Protein AF-A0A7Y1VIX6-F1 (afdb_monomer_lite)

Structure (mmCIF, N/CA/C/O backbone):
data_AF-A0A7Y1VIX6-F1
#
_entry.id   AF-A0A7Y1VIX6-F1
#
loop_
_atom_site.group_PDB
_atom_site.id
_atom_site.type_symbol
_atom_site.label_atom_id
_atom_site.label_alt_id
_atom_site.label_comp_id
_atom_site.label_asym_id
_atom_site.label_entity_id
_atom_site.label_seq_id
_atom_site.pdbx_PDB_ins_code
_atom_site.Cartn_x
_atom_site.Cartn_y
_atom_site.Cartn_z
_atom_site.occupancy
_atom_site.B_iso_or_equiv
_atom_site.auth_seq_id
_atom_site.auth_comp_id
_atom_site.auth_asym_id
_atom_site.auth_atom_id
_atom_site.pdbx_PDB_model_num
ATOM 1 N N . ALA A 1 1 ? -27.906 -15.739 12.476 1.00 42.34 1 ALA A N 1
ATOM 2 C CA . ALA A 1 1 ? -27.575 -14.481 11.782 1.00 42.34 1 ALA A CA 1
ATOM 3 C C . ALA A 1 1 ? -26.062 -14.326 11.814 1.00 42.34 1 ALA A C 1
ATOM 5 O O . ALA A 1 1 ? -25.507 -14.365 12.905 1.00 42.34 1 ALA A O 1
ATOM 6 N N . ALA A 1 2 ? -25.393 -14.267 10.660 1.00 45.66 2 ALA A N 1
ATOM 7 C CA . ALA A 1 2 ? -23.967 -13.950 10.623 1.00 45.66 2 ALA A CA 1
ATOM 8 C C . ALA A 1 2 ? -23.807 -12.489 11.057 1.00 45.66 2 ALA A C 1
ATOM 10 O O . ALA A 1 2 ? -24.488 -11.616 10.517 1.00 45.66 2 ALA A O 1
ATOM 11 N N . ALA A 1 3 ? -22.978 -12.235 12.067 1.00 43.38 3 ALA A N 1
ATOM 12 C CA . ALA A 1 3 ? -22.618 -10.876 12.426 1.00 43.38 3 ALA A CA 1
ATOM 13 C C . ALA A 1 3 ? -21.875 -10.275 11.229 1.00 43.38 3 ALA A C 1
ATOM 15 O O . ALA A 1 3 ? -20.778 -10.713 10.891 1.00 43.38 3 ALA A O 1
ATOM 16 N N . VAL A 1 4 ? -22.495 -9.304 10.561 1.00 46.06 4 VAL A N 1
ATOM 17 C CA . VAL A 1 4 ? -21.758 -8.387 9.698 1.00 46.06 4 VAL A CA 1
ATOM 18 C C . VAL A 1 4 ? -20.937 -7.545 10.662 1.00 46.06 4 VAL A C 1
ATOM 20 O O . VAL A 1 4 ? -21.457 -6.613 11.273 1.00 46.06 4 VAL A O 1
ATOM 23 N N . THR A 1 5 ? -19.687 -7.938 10.896 1.00 52.91 5 THR A N 1
ATOM 24 C CA . THR A 1 5 ? -18.731 -7.073 11.580 1.00 52.91 5 THR A CA 1
ATOM 25 C C . THR A 1 5 ? -18.591 -5.853 10.686 1.00 52.91 5 THR A C 1
ATOM 27 O O . THR A 1 5 ? -17.997 -5.945 9.616 1.00 52.91 5 THR A O 1
ATOM 30 N N . ALA A 1 6 ? -19.230 -4.744 11.057 1.00 48.84 6 ALA A N 1
ATOM 31 C CA . ALA A 1 6 ? -19.053 -3.489 10.351 1.00 48.84 6 ALA A CA 1
ATOM 32 C C . ALA A 1 6 ? -17.565 -3.138 10.446 1.00 48.84 6 ALA A C 1
ATOM 34 O O . ALA A 1 6 ? -17.071 -2.806 11.526 1.00 48.84 6 ALA A O 1
ATOM 35 N N . THR A 1 7 ? -16.837 -3.294 9.342 1.00 63.00 7 THR A N 1
ATOM 36 C CA . THR A 1 7 ? -15.487 -2.761 9.212 1.00 63.00 7 THR A CA 1
ATOM 37 C C . THR A 1 7 ? -15.597 -1.263 9.451 1.00 63.00 7 THR A C 1
ATOM 39 O O . THR A 1 7 ? -16.459 -0.599 8.867 1.00 63.00 7 THR A O 1
ATOM 42 N N . LYS A 1 8 ? -14.796 -0.739 10.383 1.00 67.19 8 LYS A N 1
ATOM 43 C CA . LYS A 1 8 ? -14.757 0.703 10.627 1.00 67.19 8 LYS A CA 1
ATOM 44 C C . LYS A 1 8 ? -14.454 1.406 9.299 1.00 67.19 8 LYS A C 1
ATOM 46 O O . LYS A 1 8 ? -13.691 0.861 8.504 1.00 67.19 8 LYS A O 1
ATOM 51 N N . PRO A 1 9 ? -15.051 2.575 9.026 1.00 75.06 9 PRO A N 1
ATOM 52 C CA . PRO A 1 9 ? -14.696 3.324 7.834 1.00 75.06 9 PRO A CA 1
ATOM 53 C C . PRO A 1 9 ? -13.210 3.689 7.902 1.00 75.06 9 PRO A C 1
ATOM 55 O O . PRO A 1 9 ? -12.719 4.161 8.929 1.00 75.06 9 PRO A O 1
ATOM 58 N N . GLU A 1 10 ? -12.492 3.459 6.809 1.00 86.31 10 GLU A N 1
ATOM 59 C CA . GLU A 1 10 ? -11.046 3.645 6.716 1.00 86.31 10 GLU A CA 1
ATOM 60 C C . GLU A 1 10 ? -10.682 4.432 5.463 1.00 86.31 10 GLU A C 1
ATOM 62 O O . GLU A 1 10 ? -11.379 4.381 4.448 1.00 86.31 10 GLU A O 1
ATOM 67 N N . VAL A 1 11 ? -9.561 5.146 5.527 1.00 88.12 11 VAL A N 1
ATOM 68 C CA . VAL A 1 11 ? -8.968 5.812 4.368 1.00 88.12 11 VAL A CA 1
ATOM 69 C C . VAL A 1 11 ? -7.493 5.460 4.259 1.00 88.12 11 VAL A C 1
ATOM 71 O O . VAL A 1 11 ? -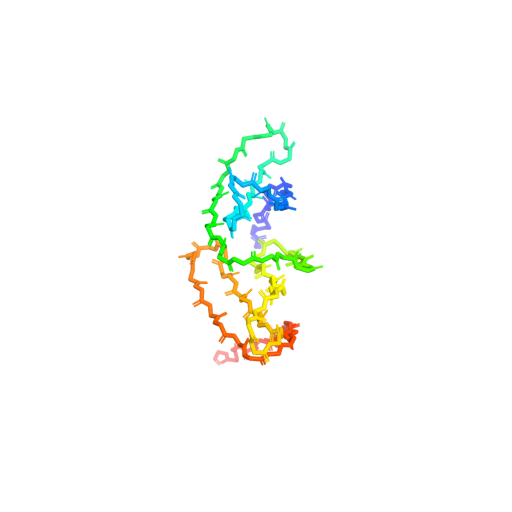6.753 5.490 5.243 1.00 88.12 11 VAL A O 1
ATOM 74 N N . ALA A 1 12 ? -7.067 5.147 3.039 1.00 91.62 12 ALA A N 1
ATOM 75 C CA . ALA A 1 12 ? -5.680 4.895 2.697 1.00 91.62 12 ALA A CA 1
ATOM 76 C C . ALA A 1 12 ? -5.114 6.078 1.907 1.00 91.62 12 ALA A C 1
ATOM 78 O O . ALA A 1 12 ? -5.724 6.541 0.943 1.00 91.62 12 ALA A O 1
ATOM 79 N N . TYR A 1 13 ? -3.932 6.559 2.285 1.00 91.81 13 TYR A N 1
ATOM 80 C CA . TYR A 1 13 ? -3.208 7.563 1.506 1.00 91.81 13 TYR A CA 1
ATOM 81 C C . TYR A 1 13 ? -1.702 7.350 1.582 1.00 91.81 13 TYR A C 1
ATOM 83 O O . TYR A 1 13 ? -1.180 6.755 2.526 1.00 91.81 13 TYR A O 1
ATOM 91 N N . ILE A 1 14 ? -0.988 7.878 0.589 1.00 93.19 14 ILE A N 1
ATOM 92 C CA . ILE A 1 14 ? 0.470 7.841 0.563 1.00 93.19 14 ILE A CA 1
ATOM 93 C C . ILE A 1 14 ? 1.018 9.222 0.916 1.00 93.19 14 ILE A C 1
ATOM 95 O O . ILE A 1 14 ? 0.667 10.225 0.300 1.00 93.19 14 ILE A O 1
ATOM 99 N N . SER A 1 15 ? 1.902 9.265 1.909 1.00 92.00 15 SER A N 1
ATOM 100 C CA . SER A 1 15 ? 2.668 10.460 2.276 1.00 92.00 15 SER A CA 1
ATOM 101 C C . SER A 1 15 ? 4.145 10.268 1.949 1.00 92.00 15 SER A C 1
ATOM 103 O O . SER A 1 15 ? 4.690 9.189 2.180 1.00 92.00 15 SER A O 1
ATOM 105 N N . LYS A 1 16 ? 4.800 11.313 1.440 1.00 91.06 16 LYS A N 1
ATOM 106 C CA . LYS A 1 16 ? 6.251 11.330 1.216 1.00 91.06 16 LYS A CA 1
ATOM 107 C C . LYS A 1 16 ? 6.976 11.627 2.531 1.00 91.06 16 LYS A C 1
ATOM 109 O O . LYS A 1 16 ? 6.585 12.562 3.226 1.00 91.06 16 LYS A O 1
ATOM 114 N N . THR A 1 17 ? 8.006 10.852 2.875 1.00 86.25 17 THR A N 1
ATOM 115 C CA . THR A 1 17 ? 8.791 11.061 4.109 1.00 86.25 17 THR A CA 1
ATOM 116 C C . THR A 1 17 ? 10.164 11.667 3.854 1.00 86.25 17 THR A C 1
ATOM 118 O O . THR A 1 17 ? 10.615 12.483 4.649 1.00 86.25 17 THR A O 1
ATOM 121 N N . ASP A 1 18 ? 10.817 11.303 2.752 1.00 82.38 18 ASP A N 1
ATOM 122 C CA . ASP A 1 18 ? 12.102 11.871 2.329 1.00 82.38 18 ASP A CA 1
ATOM 123 C C . ASP A 1 18 ? 12.221 11.865 0.792 1.00 82.38 18 ASP A C 1
ATOM 125 O O . ASP A 1 18 ? 11.216 11.742 0.092 1.00 82.38 18 ASP A O 1
ATOM 129 N N . ALA A 1 19 ? 13.428 12.051 0.244 1.00 77.12 19 ALA A N 1
ATOM 130 C CA . ALA A 1 19 ? 13.653 12.160 -1.197 1.00 77.12 19 ALA A CA 1
ATOM 131 C C . ALA A 1 19 ? 13.121 10.957 -2.006 1.00 77.12 19 ALA A C 1
ATOM 133 O O . ALA A 1 19 ? 12.617 11.177 -3.112 1.00 77.12 19 ALA A O 1
ATOM 134 N N . ALA A 1 20 ? 13.176 9.738 -1.457 1.00 80.81 20 ALA A N 1
ATOM 135 C CA . ALA A 1 20 ? 12.836 8.495 -2.163 1.00 80.81 20 ALA A CA 1
ATOM 136 C C . ALA A 1 20 ? 11.895 7.555 -1.388 1.00 80.81 20 ALA A C 1
ATOM 138 O O . ALA A 1 20 ? 11.420 6.567 -1.952 1.00 80.81 20 ALA A O 1
ATOM 139 N N . MET A 1 21 ? 11.612 7.855 -0.123 1.00 85.81 21 MET A N 1
ATOM 140 C CA . MET A 1 21 ? 10.762 7.039 0.732 1.00 85.81 21 MET A CA 1
ATOM 141 C C . MET A 1 21 ? 9.362 7.624 0.839 1.00 85.81 21 MET A C 1
ATOM 143 O O . MET A 1 21 ? 9.154 8.812 1.119 1.00 85.81 21 MET A O 1
ATOM 147 N N . TYR A 1 22 ? 8.397 6.732 0.671 1.00 92.25 22 TYR A N 1
ATOM 148 C CA . TYR A 1 22 ? 6.983 6.999 0.840 1.00 92.25 22 TYR A CA 1
ATOM 149 C C . TYR A 1 22 ? 6.408 6.035 1.878 1.00 92.25 22 TYR A C 1
ATOM 151 O O . TYR A 1 22 ? 6.954 4.967 2.162 1.00 92.25 22 TYR A O 1
ATOM 159 N N . VAL A 1 23 ? 5.293 6.422 2.483 1.00 91.81 23 VAL A N 1
ATOM 160 C CA . VAL A 1 23 ? 4.583 5.602 3.465 1.00 91.81 23 VAL A CA 1
ATOM 161 C C . VAL A 1 23 ? 3.110 5.579 3.096 1.00 91.81 23 VAL A C 1
ATOM 163 O O . VAL A 1 23 ? 2.480 6.638 3.057 1.00 91.81 23 VAL A O 1
ATOM 166 N N . LEU A 1 24 ? 2.569 4.382 2.862 1.00 92.50 24 LEU A N 1
ATOM 167 C CA . LEU A 1 24 ? 1.129 4.140 2.898 1.00 92.50 24 LEU A CA 1
ATOM 168 C C . LEU A 1 24 ? 0.683 4.224 4.354 1.00 92.50 24 LEU A C 1
ATOM 170 O O . LEU A 1 24 ? 1.237 3.536 5.212 1.00 92.50 24 LEU A O 1
ATOM 174 N N . ARG A 1 25 ? -0.318 5.054 4.622 1.00 92.44 25 ARG A N 1
ATOM 175 C CA . ARG A 1 25 ? -0.980 5.170 5.918 1.00 92.44 25 ARG A CA 1
ATOM 176 C C . ARG A 1 25 ? -2.433 4.775 5.765 1.00 92.44 25 ARG A C 1
ATOM 178 O O . ARG A 1 25 ? -3.078 5.214 4.815 1.00 92.44 25 ARG A O 1
ATOM 185 N N . ILE A 1 26 ? -2.920 3.980 6.711 1.00 90.69 26 ILE A N 1
ATOM 186 C CA . ILE A 1 26 ? -4.341 3.669 6.843 1.00 90.69 26 ILE A CA 1
ATOM 187 C C . ILE A 1 26 ? -4.833 4.316 8.123 1.00 90.69 26 ILE A C 1
ATOM 189 O O . ILE A 1 26 ? -4.230 4.139 9.187 1.00 90.69 26 ILE A O 1
ATOM 193 N N . LEU A 1 27 ? -5.888 5.112 7.992 1.00 90.75 27 LEU A N 1
ATOM 194 C CA . LEU A 1 27 ? -6.498 5.836 9.092 1.00 90.75 27 LEU A CA 1
ATOM 195 C C . LEU A 1 27 ? -7.913 5.333 9.315 1.00 90.75 27 LEU A C 1
ATOM 197 O O . LEU A 1 27 ? -8.662 5.152 8.355 1.00 90.75 27 LEU A O 1
ATOM 201 N N . ALA A 1 28 ? -8.291 5.200 10.582 1.00 89.31 28 ALA A N 1
ATOM 202 C CA . ALA A 1 28 ? -9.695 5.105 10.947 1.00 89.31 28 ALA A CA 1
ATOM 203 C C . ALA A 1 28 ? -10.360 6.457 10.649 1.00 89.31 28 ALA A C 1
ATOM 205 O O . ALA A 1 28 ? -9.949 7.481 11.195 1.00 89.31 28 ALA A O 1
ATOM 206 N N . LEU A 1 29 ? -11.372 6.474 9.780 1.00 86.94 29 LEU A N 1
ATOM 207 C CA . LEU A 1 29 ? -12.017 7.705 9.311 1.00 86.94 29 LEU A CA 1
ATOM 208 C C . LEU A 1 29 ? -12.642 8.494 10.473 1.00 86.94 29 LEU A C 1
ATOM 210 O O . LEU A 1 29 ? -12.580 9.719 10.493 1.00 86.94 29 LEU A O 1
ATOM 214 N N . ASP A 1 30 ? -13.193 7.781 11.457 1.00 88.00 30 ASP A N 1
ATOM 215 C CA . ASP A 1 30 ? -13.917 8.376 12.583 1.00 88.00 30 ASP A CA 1
ATOM 216 C C . ASP A 1 30 ? -13.002 9.137 13.557 1.00 88.00 30 ASP A C 1
ATOM 218 O O . ASP A 1 30 ? -13.430 10.112 14.173 1.00 88.00 30 ASP A O 1
ATOM 222 N N . SER A 1 31 ? -11.750 8.696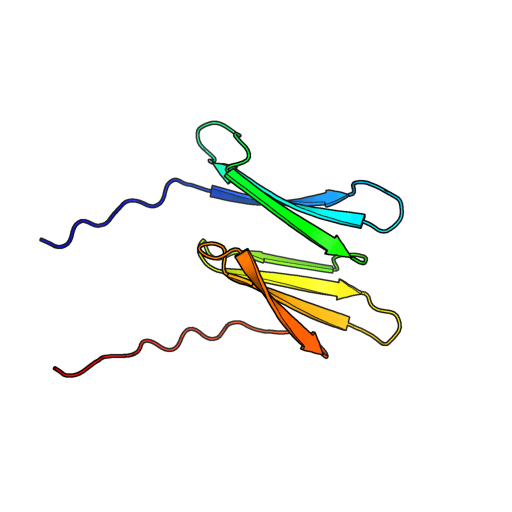 13.723 1.00 88.25 31 SER A N 1
ATOM 223 C CA . SER A 1 31 ? -10.798 9.281 14.682 1.00 88.25 31 SER A CA 1
ATOM 224 C C . SER A 1 31 ? -9.615 9.993 14.027 1.00 88.25 31 SER A C 1
ATOM 226 O O . SER A 1 31 ? -8.919 10.758 14.693 1.00 88.25 31 SER A O 1
ATOM 228 N N . GLY A 1 32 ? -9.344 9.725 12.747 1.00 87.88 32 GLY A N 1
ATOM 229 C CA . GLY A 1 32 ? -8.109 10.125 12.071 1.00 87.88 32 GLY A CA 1
ATOM 230 C C . GLY A 1 32 ? -6.857 9.413 12.601 1.00 87.88 32 GLY A C 1
ATOM 231 O O . GLY A 1 32 ? -5.739 9.767 12.227 1.00 87.88 32 GLY A O 1
ATOM 232 N N . GLU A 1 33 ? -7.010 8.422 13.480 1.00 90.56 33 GLU A N 1
ATOM 233 C CA . GLU A 1 33 ? -5.890 7.673 14.040 1.00 90.56 33 GLU A CA 1
ATOM 234 C C . GLU A 1 33 ? -5.264 6.776 12.971 1.00 90.56 33 GLU A C 1
ATOM 236 O O . GLU A 1 33 ? -5.971 6.080 12.242 1.00 90.56 33 GLU A O 1
ATOM 241 N N . THR A 1 34 ? -3.930 6.764 12.890 1.00 90.00 34 THR A N 1
ATOM 242 C CA . THR A 1 34 ? -3.218 5.807 12.035 1.00 90.00 34 THR A CA 1
ATOM 243 C C . THR A 1 34 ? -3.313 4.416 12.649 1.00 90.00 34 THR A C 1
ATOM 245 O O . THR A 1 34 ? -2.701 4.154 13.681 1.00 90.00 34 THR A O 1
ATOM 248 N N . ILE A 1 35 ? -4.023 3.520 11.974 1.00 88.25 35 ILE A N 1
ATOM 249 C CA . ILE A 1 35 ? -4.187 2.120 12.384 1.00 88.25 35 ILE A CA 1
ATOM 250 C C . ILE A 1 35 ? -3.183 1.186 11.698 1.00 88.25 35 ILE A C 1
ATOM 252 O O . ILE A 1 35 ? -2.939 0.082 12.175 1.00 88.25 35 ILE A O 1
ATOM 256 N N . GLY A 1 36 ? -2.556 1.643 10.611 1.00 84.88 36 GLY A N 1
ATOM 257 C CA . GLY A 1 36 ? -1.551 0.878 9.884 1.00 84.88 36 GLY A CA 1
ATOM 258 C C . GLY A 1 36 ? -0.608 1.768 9.089 1.00 84.88 36 GLY A C 1
ATOM 259 O O . GLY A 1 36 ? -0.979 2.849 8.621 1.00 84.88 36 GLY A O 1
ATOM 260 N N . SER A 1 37 ? 0.637 1.318 8.925 1.00 90.25 37 SER A N 1
ATOM 261 C CA . SER A 1 37 ? 1.592 1.999 8.054 1.00 90.25 37 SER A CA 1
ATOM 262 C C . SER A 1 37 ? 2.536 1.029 7.364 1.00 90.25 37 SER A C 1
ATOM 264 O O . SER A 1 37 ? 3.029 0.084 7.978 1.00 90.25 37 SER A O 1
ATOM 266 N N . VAL A 1 38 ? 2.811 1.289 6.089 1.00 89.50 38 VAL A N 1
ATOM 267 C CA . VAL A 1 38 ? 3.699 0.467 5.272 1.00 89.50 38 VAL A CA 1
ATOM 268 C C . VAL A 1 38 ? 4.675 1.359 4.522 1.00 89.50 38 VAL A C 1
ATOM 270 O O . VAL A 1 38 ? 4.274 2.249 3.776 1.00 89.50 38 VAL A O 1
ATOM 273 N N . ARG A 1 39 ? 5.976 1.109 4.707 1.00 89.44 39 ARG A N 1
ATOM 274 C CA . ARG A 1 39 ? 7.025 1.771 3.920 1.00 89.44 39 ARG A CA 1
ATOM 275 C C . ARG A 1 39 ? 7.024 1.271 2.482 1.00 89.44 39 ARG A C 1
ATOM 277 O O . ARG A 1 39 ? 6.910 0.062 2.246 1.00 89.44 39 ARG A O 1
ATOM 284 N N . ILE A 1 40 ? 7.192 2.218 1.572 1.00 88.25 40 ILE A N 1
ATOM 285 C CA . ILE A 1 40 ? 7.252 2.043 0.129 1.00 88.25 40 ILE A CA 1
ATOM 286 C C . ILE A 1 40 ? 8.539 2.700 -0.351 1.00 88.25 40 ILE A C 1
ATOM 288 O O . ILE A 1 40 ? 8.814 3.860 -0.033 1.00 88.25 40 ILE A O 1
ATOM 292 N N . GLU A 1 41 ? 9.317 1.945 -1.110 1.00 85.81 41 GLU A N 1
ATOM 293 C CA . GLU A 1 41 ? 10.528 2.432 -1.754 1.00 85.81 41 GLU A CA 1
ATOM 294 C C . GLU A 1 41 ? 10.194 2.804 -3.197 1.00 85.81 41 GLU A C 1
ATOM 296 O O . GLU A 1 41 ? 9.646 1.981 -3.928 1.00 85.81 41 GLU A O 1
ATOM 301 N N . GLY A 1 42 ? 10.515 4.034 -3.604 1.00 86.75 42 GLY A N 1
ATOM 302 C CA . GLY A 1 42 ? 10.241 4.535 -4.952 1.00 86.75 42 GLY A CA 1
ATOM 303 C C . GLY A 1 42 ? 8.996 5.416 -5.054 1.00 86.75 42 GLY A C 1
ATOM 304 O O . GLY A 1 42 ? 8.186 5.514 -4.133 1.00 86.75 42 GLY A O 1
ATOM 305 N N . GLU A 1 43 ? 8.867 6.105 -6.190 1.00 90.94 43 GLU A N 1
ATOM 306 C CA . GLU A 1 43 ? 7.794 7.075 -6.427 1.00 90.94 43 GLU A CA 1
ATOM 307 C C . GLU A 1 43 ? 6.467 6.353 -6.737 1.00 90.94 43 GLU A C 1
ATOM 309 O O . GLU A 1 43 ? 6.376 5.666 -7.759 1.00 90.94 43 GLU A O 1
ATOM 314 N N . PRO A 1 44 ? 5.427 6.497 -5.896 1.00 93.25 44 PRO A N 1
ATOM 315 C CA . PRO A 1 44 ? 4.117 5.916 -6.152 1.00 93.25 44 PRO A CA 1
ATOM 316 C C . PRO A 1 44 ? 3.432 6.643 -7.314 1.00 93.25 44 PRO A C 1
ATOM 318 O O . PRO A 1 44 ? 3.397 7.870 -7.374 1.00 93.25 44 PRO A O 1
ATOM 321 N N . LEU A 1 45 ? 2.858 5.868 -8.227 1.00 93.56 45 LEU A N 1
ATOM 322 C CA . LEU A 1 45 ? 2.119 6.340 -9.397 1.00 93.56 45 LEU A CA 1
ATOM 323 C C . LEU A 1 45 ? 0.605 6.239 -9.190 1.00 93.56 45 LEU A C 1
ATOM 325 O O . LEU A 1 45 ? -0.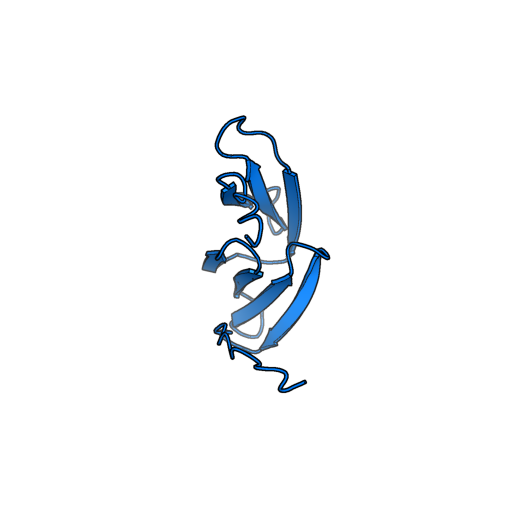142 7.074 -9.693 1.00 93.56 45 LEU A O 1
ATOM 329 N N . SER A 1 46 ? 0.154 5.224 -8.452 1.00 92.50 46 SER A N 1
ATOM 330 C CA . SER A 1 46 ? -1.253 5.022 -8.111 1.00 92.50 46 SER A CA 1
ATOM 331 C C . SER A 1 46 ? -1.397 4.231 -6.815 1.00 92.50 46 SER A C 1
ATOM 333 O O . SER A 1 46 ? -0.505 3.471 -6.435 1.00 92.50 46 SER A O 1
ATOM 335 N N . LEU A 1 47 ? -2.549 4.395 -6.170 1.00 92.00 47 LEU A N 1
ATOM 336 C CA . LEU A 1 47 ? -3.007 3.610 -5.032 1.00 92.00 47 LEU A CA 1
ATOM 337 C C . LEU A 1 47 ? -4.438 3.159 -5.322 1.00 92.00 47 LEU A C 1
ATOM 339 O O . LEU A 1 47 ? -5.286 3.995 -5.628 1.00 92.00 47 LEU A O 1
ATOM 343 N N . ASP A 1 48 ? -4.684 1.866 -5.184 1.00 91.94 48 ASP A N 1
ATOM 344 C CA . ASP A 1 48 ? -6.016 1.278 -5.106 1.00 91.94 48 ASP A CA 1
ATOM 345 C C . ASP A 1 48 ? -6.146 0.565 -3.756 1.00 91.94 48 ASP A C 1
ATOM 347 O O . ASP A 1 48 ? -5.247 -0.183 -3.368 1.00 91.94 48 ASP A O 1
ATOM 351 N N . TYR A 1 49 ? -7.213 0.840 -3.009 1.00 89.38 49 TYR A N 1
ATOM 352 C CA . TYR A 1 49 ? -7.458 0.268 -1.685 1.00 89.38 49 TYR A CA 1
ATOM 353 C C . TYR A 1 49 ? -8.918 -0.142 -1.565 1.00 89.38 49 TYR A C 1
ATOM 355 O O . TYR A 1 49 ? -9.809 0.686 -1.744 1.00 89.38 49 TYR A O 1
ATOM 363 N N . ASP A 1 50 ? -9.155 -1.404 -1.213 1.00 87.12 50 ASP A N 1
ATOM 364 C CA . ASP A 1 50 ? -10.502 -1.977 -1.145 1.00 87.12 50 ASP A CA 1
ATOM 365 C C . ASP A 1 50 ? -10.940 -2.399 0.269 1.00 87.12 50 ASP A C 1
ATOM 367 O O . ASP A 1 50 ? -11.937 -3.104 0.429 1.00 87.12 50 ASP A O 1
ATOM 371 N N . GLY A 1 51 ? -10.201 -1.973 1.298 1.00 84.81 51 GLY A N 1
ATOM 372 C CA . GLY A 1 51 ? -10.470 -2.319 2.698 1.00 84.81 51 GLY A CA 1
ATOM 373 C C . GLY A 1 51 ? -9.727 -3.560 3.200 1.00 84.81 51 GLY A C 1
ATOM 374 O O . GLY A 1 51 ? -9.614 -3.746 4.403 1.00 84.81 51 GLY A O 1
ATOM 375 N N . GLN A 1 52 ? -9.206 -4.407 2.307 1.00 87.94 52 GLN A N 1
ATOM 376 C CA . GLN A 1 52 ? -8.439 -5.602 2.685 1.00 87.94 52 GLN A CA 1
ATOM 377 C C . GLN A 1 52 ? -7.077 -5.636 1.996 1.00 87.94 52 GLN A C 1
ATOM 379 O O . GLN A 1 52 ? -6.077 -6.016 2.601 1.00 87.94 52 GLN A O 1
ATOM 384 N N . PHE A 1 53 ? -7.028 -5.229 0.730 1.00 89.50 53 PHE A N 1
ATOM 385 C CA . PHE A 1 53 ? -5.807 -5.175 -0.050 1.00 89.50 53 PHE A CA 1
ATOM 386 C C . PHE A 1 53 ? -5.536 -3.752 -0.520 1.00 89.50 53 PHE A C 1
ATOM 388 O O . PHE A 1 53 ? -6.447 -3.027 -0.923 1.00 89.50 53 PHE A O 1
ATOM 395 N N . ALA A 1 54 ? -4.261 -3.373 -0.508 1.00 9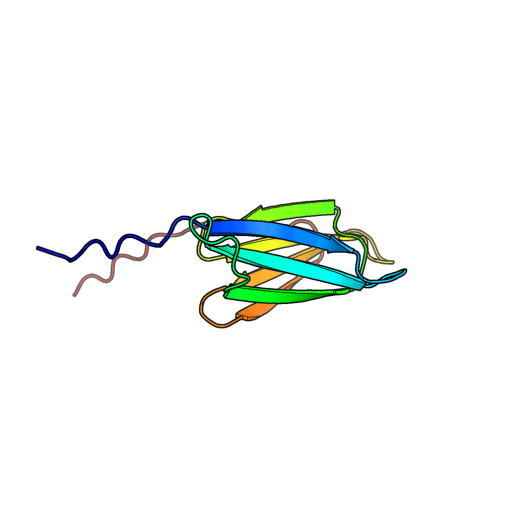1.38 54 ALA A N 1
ATOM 396 C CA . ALA A 1 54 ? -3.771 -2.175 -1.174 1.00 91.38 54 ALA A CA 1
ATOM 397 C C . ALA A 1 54 ? -2.877 -2.573 -2.354 1.00 91.38 54 ALA A C 1
ATOM 399 O O . ALA A 1 54 ? -1.943 -3.360 -2.192 1.00 91.38 54 ALA A O 1
ATOM 400 N N . VAL A 1 55 ? -3.142 -2.018 -3.534 1.00 93.75 55 VAL A N 1
ATOM 401 C CA . VAL A 1 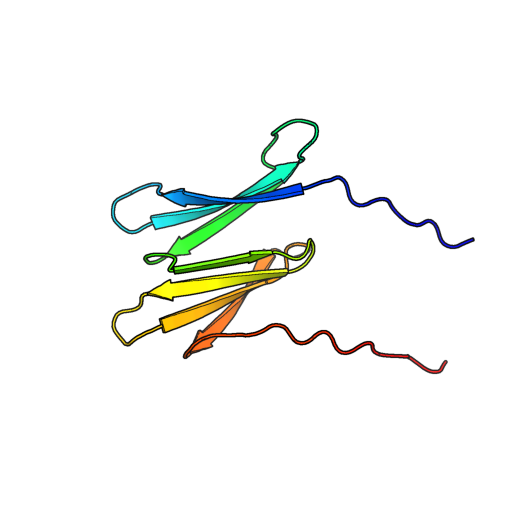55 ? -2.301 -2.160 -4.725 1.00 93.75 55 VAL A CA 1
ATOM 402 C C . VAL A 1 55 ? -1.655 -0.819 -5.023 1.00 93.75 55 VAL A C 1
ATOM 404 O O . VAL A 1 55 ? -2.334 0.190 -5.209 1.00 93.75 55 VAL A O 1
ATOM 407 N N . ILE A 1 56 ? -0.328 -0.808 -5.074 1.00 94.19 56 ILE A N 1
ATOM 408 C CA . ILE A 1 56 ? 0.451 0.405 -5.305 1.00 94.19 56 ILE A CA 1
ATOM 409 C C . ILE A 1 56 ? 1.306 0.198 -6.539 1.00 94.19 56 ILE A C 1
ATOM 411 O O . ILE A 1 56 ? 2.164 -0.683 -6.539 1.00 94.19 56 ILE A O 1
ATOM 415 N N . ALA A 1 57 ? 1.097 1.015 -7.569 1.00 94.69 57 ALA A N 1
ATOM 416 C CA . ALA A 1 57 ? 2.031 1.093 -8.683 1.00 94.69 57 ALA A CA 1
ATOM 417 C C . ALA A 1 57 ? 3.168 2.040 -8.302 1.00 94.69 57 ALA A C 1
ATOM 419 O O . ALA A 1 57 ? 2.926 3.140 -7.808 1.00 94.69 57 ALA A O 1
ATOM 420 N N . ILE A 1 58 ? 4.404 1.623 -8.539 1.00 93.38 58 ILE A N 1
ATOM 421 C CA . ILE A 1 58 ? 5.621 2.322 -8.141 1.00 93.38 58 ILE A CA 1
ATOM 422 C C . ILE A 1 58 ? 6.525 2.437 -9.365 1.00 93.38 58 ILE A C 1
ATOM 424 O O . ILE A 1 58 ? 6.747 1.464 -10.094 1.00 93.38 58 ILE A O 1
ATOM 428 N N . ARG A 1 59 ? 7.067 3.632 -9.594 1.00 90.94 59 ARG A N 1
ATOM 429 C CA . ARG A 1 59 ? 8.109 3.850 -10.594 1.00 90.94 59 ARG A CA 1
ATOM 430 C C . ARG A 1 59 ? 9.415 3.220 -10.122 1.00 90.94 59 ARG A C 1
ATOM 432 O O . ARG A 1 59 ? 9.920 3.554 -9.052 1.00 90.94 59 ARG A O 1
ATOM 439 N N . SER A 1 60 ? 9.972 2.351 -10.955 1.00 85.50 60 SER A N 1
ATOM 440 C CA . SER A 1 60 ? 11.260 1.696 -10.752 1.00 85.50 60 SER A CA 1
ATOM 441 C C . SER A 1 60 ? 12.232 2.022 -11.889 1.00 85.50 60 SER A C 1
ATOM 443 O O . SER A 1 60 ? 11.846 2.575 -12.920 1.00 85.50 60 SER A O 1
ATOM 445 N N . ALA A 1 61 ? 13.508 1.684 -11.704 1.00 85.06 61 ALA A N 1
ATOM 446 C CA . ALA A 1 61 ? 14.557 1.929 -12.694 1.00 85.06 61 ALA A CA 1
ATOM 447 C C . ALA A 1 61 ? 14.321 1.168 -14.012 1.00 85.06 61 ALA A C 1
ATOM 449 O O . ALA A 1 61 ? 14.721 1.635 -15.074 1.00 85.06 61 ALA A O 1
ATOM 450 N N . ASP A 1 62 ? 13.659 0.012 -13.941 1.00 86.56 62 ASP A N 1
ATOM 451 C CA . ASP A 1 62 ? 13.349 -0.871 -15.068 1.00 86.56 62 ASP A CA 1
ATOM 452 C C . ASP A 1 62 ? 11.917 -0.709 -15.610 1.00 86.56 62 ASP A C 1
ATOM 454 O O . ASP A 1 62 ? 11.516 -1.434 -16.520 1.00 86.56 62 ASP A O 1
ATOM 458 N N . GLY A 1 63 ? 11.145 0.256 -15.093 1.00 89.81 63 GLY A N 1
ATOM 459 C CA . GLY A 1 63 ? 9.782 0.536 -15.539 1.00 89.81 63 GLY A CA 1
ATOM 460 C C . GLY A 1 63 ? 8.811 0.753 -14.382 1.00 89.81 63 GLY A C 1
ATOM 461 O O . GLY A 1 63 ? 9.041 1.580 -13.503 1.00 89.81 63 GLY A O 1
ATOM 462 N N . VAL A 1 64 ? 7.684 0.042 -14.402 1.00 93.00 64 VAL A N 1
ATOM 463 C CA . VAL A 1 64 ? 6.675 0.086 -13.335 1.00 93.00 64 VAL A CA 1
ATOM 464 C C . VAL A 1 64 ? 6.645 -1.260 -12.634 1.00 93.00 64 VAL A C 1
ATOM 466 O O . VAL A 1 64 ? 6.622 -2.304 -13.285 1.00 93.00 64 VAL A O 1
ATOM 469 N N . ARG A 1 65 ? 6.619 -1.226 -11.306 1.00 93.62 65 ARG A N 1
ATOM 470 C CA . ARG A 1 65 ? 6.364 -2.390 -10.459 1.00 93.62 65 ARG A CA 1
ATOM 471 C C . ARG A 1 65 ? 5.111 -2.140 -9.650 1.00 93.62 65 ARG A C 1
ATOM 473 O O . ARG A 1 65 ? 4.768 -0.991 -9.387 1.00 93.62 65 ARG A O 1
ATOM 480 N N . SER A 1 66 ? 4.448 -3.206 -9.242 1.00 94.50 66 SER A N 1
ATOM 481 C CA . SER A 1 66 ? 3.312 -3.105 -8.337 1.00 94.50 66 SER A CA 1
ATOM 482 C C . SER A 1 66 ? 3.574 -3.884 -7.066 1.00 94.50 66 SER A C 1
ATOM 484 O O . SER A 1 66 ? 4.072 -5.008 -7.115 1.00 94.50 66 SER A O 1
ATOM 486 N N . THR A 1 67 ? 3.196 -3.308 -5.934 1.00 92.31 67 THR A N 1
ATOM 487 C CA . THR A 1 67 ? 3.186 -3.996 -4.645 1.00 92.31 67 THR A CA 1
ATOM 488 C C . THR A 1 67 ? 1.740 -4.193 -4.222 1.00 92.31 67 THR A C 1
ATOM 490 O O . THR A 1 67 ? 0.996 -3.224 -4.080 1.00 92.31 67 THR A O 1
ATOM 493 N N . VAL A 1 68 ? 1.348 -5.448 -4.024 1.00 92.81 68 VAL A N 1
ATOM 494 C CA . VAL A 1 68 ? 0.085 -5.818 -3.382 1.00 92.81 68 VAL A CA 1
ATOM 495 C C . VAL A 1 68 ? 0.368 -6.054 -1.907 1.00 92.81 68 VAL A C 1
ATOM 497 O O . VAL A 1 68 ? 1.293 -6.792 -1.561 1.00 92.81 68 VAL A O 1
ATOM 500 N N . ILE A 1 69 ? -0.416 -5.420 -1.046 1.00 91.25 69 ILE A N 1
ATOM 501 C CA . ILE A 1 69 ? -0.299 -5.501 0.405 1.00 91.25 69 ILE A CA 1
ATOM 502 C C . ILE A 1 69 ? -1.606 -6.070 0.939 1.00 91.25 69 ILE A C 1
ATOM 504 O O . ILE A 1 69 ? -2.667 -5.510 0.684 1.00 91.25 69 ILE A O 1
ATOM 508 N N . ASP A 1 70 ? -1.517 -7.172 1.669 1.00 90.56 70 ASP A N 1
ATOM 509 C CA . ASP A 1 70 ? -2.599 -7.694 2.501 1.00 90.56 70 ASP A CA 1
ATOM 510 C C . ASP A 1 70 ? -2.610 -6.904 3.816 1.00 90.56 70 ASP A C 1
ATOM 512 O O . ASP A 1 70 ? -1.608 -6.906 4.529 1.00 90.56 70 ASP A O 1
ATOM 516 N N . MET A 1 71 ? -3.686 -6.174 4.111 1.00 84.44 71 MET A N 1
ATOM 517 C CA . MET A 1 71 ? -3.731 -5.260 5.258 1.00 84.44 71 MET A CA 1
ATOM 518 C C . MET A 1 71 ? -3.983 -5.961 6.595 1.00 84.44 71 MET A C 1
ATOM 520 O O . MET A 1 71 ? -3.629 -5.402 7.631 1.00 84.44 71 MET A O 1
ATOM 524 N N . ASP A 1 72 ? -4.510 -7.186 6.581 1.00 85.75 72 ASP A N 1
ATOM 525 C CA . ASP A 1 72 ? -4.707 -7.980 7.798 1.00 85.75 72 ASP A CA 1
ATOM 526 C C . ASP A 1 72 ? -3.366 -8.514 8.322 1.00 85.75 72 ASP A C 1
ATOM 528 O O . ASP A 1 72 ? -3.103 -8.538 9.525 1.00 85.75 72 ASP A O 1
ATOM 532 N N . SER A 1 73 ? -2.497 -8.944 7.405 1.00 88.88 73 SER A N 1
ATOM 533 C CA . SER A 1 73 ? -1.202 -9.563 7.718 1.00 88.88 73 SER A CA 1
ATOM 534 C C . SER A 1 73 ? 0.009 -8.661 7.468 1.00 88.88 73 SER A C 1
ATOM 536 O O . SER A 1 73 ? 1.130 -9.023 7.830 1.00 88.88 73 SER A O 1
ATOM 538 N N . TYR A 1 74 ? -0.190 -7.511 6.821 1.00 84.19 74 TYR A N 1
ATOM 539 C CA . TYR A 1 74 ? 0.855 -6.648 6.257 1.00 84.19 74 TYR A CA 1
ATOM 540 C C . TYR A 1 74 ? 1.802 -7.365 5.278 1.00 84.19 74 TYR A C 1
ATOM 542 O O . TYR A 1 74 ? 2.904 -6.879 4.990 1.00 84.19 74 TYR A O 1
ATOM 550 N N . ALA A 1 75 ? 1.394 -8.522 4.745 1.00 90.50 75 ALA A N 1
ATOM 551 C CA . ALA A 1 75 ? 2.193 -9.280 3.797 1.00 90.50 75 ALA A CA 1
ATOM 552 C C . ALA A 1 75 ? 2.272 -8.543 2.456 1.00 90.50 75 ALA A C 1
ATOM 554 O O . ALA A 1 75 ? 1.259 -8.115 1.902 1.00 90.50 75 ALA A O 1
ATOM 555 N N . LYS A 1 76 ? 3.486 -8.432 1.911 1.00 92.19 76 LYS A N 1
ATOM 556 C CA . LYS A 1 76 ? 3.745 -7.775 0.626 1.00 92.19 76 LYS A CA 1
ATOM 557 C C . LYS A 1 76 ? 4.027 -8.797 -0.461 1.00 92.19 76 LYS A C 1
ATOM 559 O O . LYS A 1 76 ? 4.736 -9.777 -0.232 1.00 92.19 76 LYS A O 1
ATOM 564 N N . ARG A 1 77 ? 3.523 -8.533 -1.662 1.00 92.56 77 ARG A N 1
ATOM 565 C CA . ARG A 1 77 ? 3.858 -9.272 -2.881 1.00 92.56 77 ARG A CA 1
ATOM 566 C C . ARG A 1 77 ? 4.173 -8.290 -3.993 1.00 92.56 77 ARG A C 1
ATOM 568 O O . ARG A 1 77 ? 3.387 -7.385 -4.256 1.00 92.56 77 ARG A O 1
ATOM 575 N N . GLU A 1 78 ? 5.318 -8.475 -4.629 1.00 92.00 78 GLU A N 1
ATOM 576 C CA . GLU A 1 78 ? 5.790 -7.605 -5.701 1.00 92.00 78 GLU A CA 1
ATOM 577 C C . GLU A 1 78 ? 5.576 -8.257 -7.063 1.00 92.00 78 GLU A C 1
ATOM 579 O O . GLU A 1 78 ? 5.743 -9.467 -7.228 1.00 92.00 78 GLU A O 1
ATOM 584 N N . PHE A 1 79 ? 5.215 -7.434 -8.040 1.00 91.31 79 PHE A N 1
ATOM 585 C CA . PHE A 1 79 ? 4.952 -7.841 -9.410 1.00 91.31 79 PHE A CA 1
A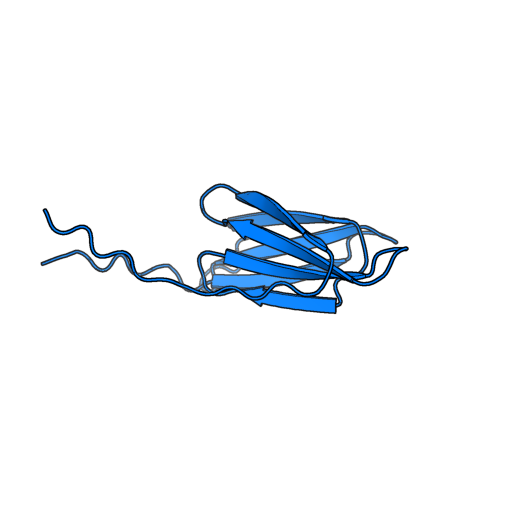TOM 586 C C . PHE A 1 79 ? 5.661 -6.889 -10.369 1.00 91.31 79 PHE A C 1
ATOM 588 O O . PHE A 1 79 ? 5.661 -5.671 -10.174 1.00 91.31 79 PHE A O 1
ATOM 595 N N . ASN A 1 80 ? 6.230 -7.444 -11.436 1.00 91.50 80 ASN A N 1
ATOM 596 C CA . ASN A 1 80 ? 6.719 -6.642 -12.551 1.00 91.50 80 ASN A CA 1
ATOM 597 C C . ASN A 1 80 ? 5.517 -6.171 -13.382 1.00 91.50 80 ASN A C 1
ATOM 599 O O . ASN A 1 80 ? 4.684 -6.986 -13.776 1.00 91.50 80 ASN A O 1
ATOM 603 N N . GLY A 1 81 ? 5.438 -4.870 -13.660 1.00 89.19 81 GLY A N 1
ATOM 604 C CA . GLY A 1 81 ? 4.311 -4.247 -14.353 1.00 89.19 81 GLY A CA 1
ATOM 605 C C . GLY A 1 81 ? 3.176 -3.794 -13.430 1.00 89.19 81 GLY A C 1
ATOM 606 O O . GLY A 1 81 ? 3.305 -3.744 -12.203 1.00 89.19 81 GLY A O 1
ATOM 607 N N . LEU A 1 82 ? 2.053 -3.423 -14.050 1.00 87.81 82 LEU A N 1
ATOM 608 C CA . LEU A 1 82 ? 0.819 -3.061 -13.354 1.00 87.81 82 LEU A CA 1
ATOM 609 C C . LEU A 1 82 ? 0.097 -4.328 -12.891 1.00 87.81 82 LEU A C 1
ATOM 611 O O . LEU A 1 82 ? -0.271 -5.169 -13.710 1.00 87.81 82 LEU A O 1
ATOM 615 N N . ALA A 1 83 ? -0.111 -4.454 -11.584 1.00 84.19 83 ALA A N 1
ATOM 616 C CA . ALA A 1 83 ? -0.960 -5.489 -11.019 1.00 84.19 83 ALA A CA 1
ATOM 617 C C . ALA A 1 83 ? -2.421 -5.028 -11.013 1.00 84.19 83 ALA A C 1
ATOM 619 O O . ALA A 1 83 ? -2.726 -3.850 -10.827 1.00 84.19 83 ALA A O 1
ATOM 620 N N . SER A 1 84 ? -3.331 -5.980 -11.176 1.00 78.62 84 SER A N 1
ATOM 621 C CA . SER A 1 84 ? -4.761 -5.791 -10.943 1.00 78.62 84 SER A CA 1
ATOM 622 C C . SER A 1 84 ? -5.239 -6.880 -9.996 1.00 78.62 84 SER A C 1
ATOM 624 O O . SER A 1 84 ? -4.834 -8.037 -10.127 1.00 78.62 84 SER A O 1
ATOM 626 N N . LEU A 1 85 ? -6.084 -6.517 -9.035 1.00 74.25 85 LEU A N 1
ATOM 627 C CA . LEU A 1 85 ? -6.666 -7.480 -8.111 1.00 74.25 85 LEU A CA 1
ATOM 628 C C . LEU A 1 85 ? -7.928 -8.082 -8.735 1.00 74.25 85 LEU A C 1
ATOM 630 O O . LEU A 1 85 ? -8.872 -7.369 -9.062 1.00 74.25 85 LEU A O 1
ATOM 634 N N . VAL A 1 86 ? -7.955 -9.406 -8.880 1.00 79.06 86 VAL A N 1
ATOM 635 C CA . VAL A 1 86 ? -9.158 -10.143 -9.287 1.00 79.06 86 VAL A CA 1
ATOM 636 C C . VAL A 1 86 ? -9.632 -10.963 -8.096 1.00 79.06 86 VAL A C 1
ATOM 638 O O . VAL A 1 86 ? -8.966 -11.910 -7.677 1.00 79.06 86 VAL A O 1
ATOM 641 N N . ARG A 1 87 ? -10.788 -10.597 -7.536 1.00 70.25 87 ARG A N 1
ATOM 642 C CA . ARG A 1 87 ? -11.417 -11.342 -6.442 1.00 70.25 87 ARG A CA 1
ATOM 643 C C . ARG A 1 87 ? -12.177 -12.534 -7.021 1.00 70.25 87 ARG A C 1
ATOM 645 O O . ARG A 1 87 ? -13.188 -12.362 -7.695 1.00 70.25 87 ARG A O 1
ATOM 652 N N . VAL A 1 88 ? -11.689 -13.742 -6.746 1.00 79.81 88 VAL A N 1
ATOM 653 C CA . VAL A 1 88 ? -12.371 -14.991 -7.106 1.00 79.81 88 VAL A CA 1
ATOM 654 C C . VAL A 1 88 ? -13.091 -15.516 -5.861 1.00 79.81 88 VAL A C 1
ATOM 656 O O . VAL A 1 88 ? -12.414 -15.925 -4.915 1.00 79.81 88 VAL A O 1
ATOM 659 N N . PRO A 1 89 ? -14.436 -15.493 -5.807 1.00 76.62 89 PRO A N 1
ATOM 660 C CA . PRO A 1 89 ? -15.162 -16.092 -4.696 1.00 76.62 89 PRO A CA 1
ATOM 661 C C . PRO A 1 89 ? -14.945 -17.607 -4.716 1.00 76.62 89 PRO A C 1
ATOM 663 O O . PRO A 1 89 ? -15.212 -18.267 -5.719 1.00 76.62 89 PRO A O 1
ATOM 666 N N . ILE A 1 90 ? -14.441 -18.158 -3.612 1.00 80.19 90 ILE A N 1
ATOM 667 C CA . ILE A 1 90 ? -14.277 -19.603 -3.452 1.00 80.19 90 ILE A CA 1
ATOM 668 C C . ILE A 1 90 ? -15.468 -20.112 -2.646 1.00 80.19 90 ILE A C 1
ATOM 670 O O . ILE A 1 90 ? -15.571 -19.841 -1.450 1.00 80.19 90 ILE A O 1
ATOM 674 N N . THR A 1 91 ? -16.355 -20.869 -3.285 1.00 82.62 91 THR A N 1
ATOM 675 C CA . THR A 1 91 ? -17.350 -21.667 -2.566 1.00 82.62 91 THR A CA 1
ATOM 676 C C . THR A 1 91 ? -16.668 -22.961 -2.142 1.00 82.62 91 THR A C 1
ATOM 678 O O . THR A 1 91 ? -16.285 -23.770 -2.986 1.00 82.62 91 THR A O 1
ATOM 681 N N . ARG A 1 92 ? -16.453 -23.154 -0.838 1.00 67.94 92 ARG A N 1
ATOM 682 C CA . ARG A 1 92 ? -16.185 -24.498 -0.319 1.00 67.94 92 ARG A CA 1
ATOM 683 C C . ARG A 1 92 ? -17.531 -25.196 -0.205 1.00 67.94 92 ARG A C 1
ATOM 685 O O . ARG A 1 92 ? -18.274 -24.909 0.729 1.00 67.94 92 ARG A O 1
ATOM 692 N N . ASP A 1 93 ? -17.832 -26.070 -1.156 1.00 69.31 93 ASP A N 1
ATOM 693 C CA . ASP A 1 93 ? -18.860 -27.080 -0.935 1.00 69.31 93 ASP A CA 1
ATOM 694 C C . ASP A 1 93 ? -18.368 -27.974 0.212 1.00 69.31 93 ASP A C 1
ATOM 696 O O . ASP A 1 93 ? -17.226 -28.448 0.193 1.00 69.31 93 ASP A O 1
ATOM 700 N N . GLY A 1 94 ? -19.177 -28.051 1.270 1.00 56.62 94 GLY A N 1
ATOM 701 C CA . GLY A 1 94 ? -18.898 -28.841 2.471 1.00 56.62 94 GLY A CA 1
ATOM 702 C C . GLY A 1 94 ? -18.991 -30.339 2.234 1.00 56.62 94 GLY A C 1
ATOM 703 O O . GLY A 1 94 ? -19.697 -30.750 1.288 1.00 56.62 94 GLY A O 1
#

pLDDT: mean 84.27, std 12.22, range [42.34, 94.69]

Secondary structure (DSSP, 8-state):
------PPPEEEEEEE-SSSEEEEEEEETTT--EEEEEEEESEEEEEEE-SSEEEEEEEETTEEEEEEEETTT--EEEEES-------------

Foldseek 3Di:
DPPPPPQQDKDWDWDDDDPFKIKIFIARPVPRDTPDIDIDGADWPDWDDDSFWIWTWGQDPVGIKIWIAGGVVRDIDIGDDGDDDDDDDDDDPD

Radius of gyration: 15.22 Å; chains: 1; bounding box: 42×41×30 Å

Sequence (94 aa):
AAAVTATKPEVAYISKTDAAMYVLRILALDSGETIGSVRIEGEPLSLDYDGQFAVIAIRSADGVRSTVIDMDSYAKREFNGLASLVRVPITRDG